Protein AF-A0A6V8PNZ4-F1 (afdb_monomer)

Solvent-accessible surface area (backbone atoms only — not comparable to full-atom values): 5966 Å² total; per-residue (Å²): 136,69,70,45,81,38,76,45,64,21,93,50,32,60,63,53,48,51,56,42,44,74,70,75,28,22,35,35,27,40,23,49,76,58,55,71,67,55,44,53,53,50,46,52,53,24,53,79,68,77,36,57,64,45,52,63,55,35,46,47,42,69,60,94,84,43,72,39,78,60,62,79,97,62,75,90,74,95,78,86,85,86,74,97,44,50,69,59,46,52,53,54,49,53,53,50,48,73,75,106

Radius of gyration: 14.0 Å; Cα contacts (8 Å, |Δi|>4): 148; chains: 1; bounding box: 30×19×39 Å

pLDDT: mean 96.63, std 2.82, range [74.19, 98.62]

Organism: NCBI:txid2754717

Mean predicted aligned error: 2.5 Å

Secondary structure (DSSP, 8-state):
--EEEE-S-HHHHHHHHHHHHHTT-EEEE------HHHHHHHHHHHHHTT--EE-SS--EEEETTEEEES-------S-----S-HHHHHHHHHHHHHH-

Structure (mmCIF, N/CA/C/O backbone):
data_AF-A0A6V8PNZ4-F1
#
_entry.id   AF-A0A6V8PNZ4-F1
#
loop_
_atom_site.group_PDB
_atom_site.id
_atom_site.type_symbol
_atom_site.label_atom_id
_atom_site.label_alt_id
_atom_site.label_comp_id
_atom_site.label_asym_id
_atom_site.label_entity_id
_atom_site.label_seq_id
_atom_site.pdbx_PDB_ins_code
_atom_site.Cartn_x
_atom_site.Cartn_y
_atom_site.Cartn_z
_atom_site.occupancy
_atom_site.B_iso_or_equiv
_atom_site.auth_seq_id
_atom_site.auth_comp_id
_atom_site.auth_asym_id
_atom_site.auth_atom_id
_atom_site.pdbx_PDB_model_num
ATOM 1 N N . MET A 1 1 ? -14.231 -5.033 -3.903 1.00 74.19 1 MET A N 1
ATOM 2 C CA . MET A 1 1 ? -13.002 -4.209 -3.895 1.00 74.19 1 MET A CA 1
ATOM 3 C C . MET A 1 1 ? -12.267 -4.428 -5.213 1.00 74.19 1 MET A C 1
ATOM 5 O O . MET A 1 1 ? -12.200 -5.572 -5.636 1.00 74.19 1 MET A O 1
ATOM 9 N N . ASN A 1 2 ? -11.785 -3.367 -5.872 1.00 92.56 2 ASN A N 1
ATOM 10 C CA . ASN A 1 2 ? -11.125 -3.430 -7.188 1.00 92.56 2 ASN A CA 1
ATOM 11 C C . ASN A 1 2 ? -9.625 -3.083 -7.080 1.00 92.56 2 ASN A C 1
ATOM 13 O O . ASN A 1 2 ? -9.187 -2.066 -7.611 1.00 92.56 2 ASN A O 1
ATOM 17 N N . PHE A 1 3 ? -8.866 -3.875 -6.317 1.00 96.69 3 PHE A N 1
ATOM 18 C CA . PHE A 1 3 ? -7.434 -3.663 -6.071 1.00 96.69 3 PHE A CA 1
ATOM 19 C C . PHE A 1 3 ? -6.616 -4.906 -6.435 1.00 96.69 3 PHE A C 1
ATOM 21 O O . PHE A 1 3 ? -7.056 -6.027 -6.186 1.00 96.69 3 PHE A O 1
ATOM 28 N N . ALA A 1 4 ? -5.407 -4.696 -6.951 1.00 97.75 4 ALA A N 1
ATOM 29 C CA . ALA A 1 4 ? -4.342 -5.687 -7.030 1.00 97.75 4 ALA A CA 1
ATOM 30 C C . ALA A 1 4 ? -3.238 -5.333 -6.024 1.00 97.75 4 ALA A C 1
ATOM 32 O O . ALA A 1 4 ? -2.766 -4.196 -5.994 1.00 97.75 4 ALA A O 1
ATOM 33 N N . LEU A 1 5 ? -2.823 -6.309 -5.217 1.00 97.81 5 LEU A N 1
ATOM 34 C CA . LEU A 1 5 ? -1.685 -6.189 -4.308 1.00 97.81 5 LEU A CA 1
ATOM 35 C C . LEU A 1 5 ? -0.464 -6.845 -4.957 1.00 97.81 5 LEU A C 1
ATOM 37 O O . LEU A 1 5 ? -0.503 -8.031 -5.280 1.00 97.81 5 LEU A O 1
ATOM 41 N N . ILE A 1 6 ? 0.607 -6.078 -5.145 1.00 98.19 6 ILE A N 1
ATOM 42 C CA . ILE A 1 6 ? 1.861 -6.547 -5.737 1.00 98.19 6 ILE A CA 1
ATOM 43 C C . ILE A 1 6 ? 2.929 -6.621 -4.647 1.00 98.19 6 ILE A C 1
ATOM 45 O O . ILE A 1 6 ? 3.277 -5.606 -4.048 1.00 98.19 6 ILE A O 1
ATOM 49 N N . SER A 1 7 ? 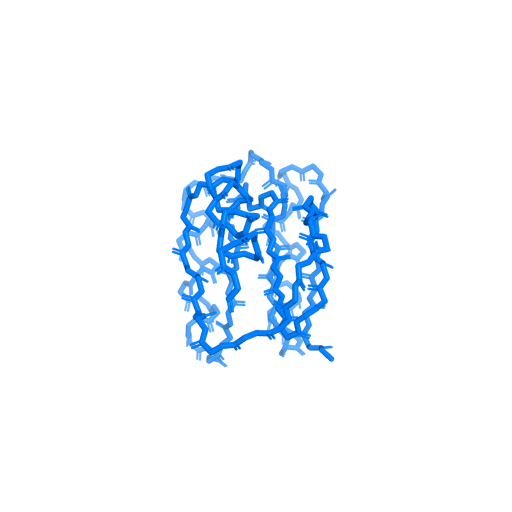3.442 -7.829 -4.412 1.00 97.56 7 SER A N 1
ATOM 50 C CA . SER A 1 7 ? 4.463 -8.143 -3.401 1.00 97.56 7 SER A CA 1
ATOM 51 C C . SER A 1 7 ? 5.575 -9.031 -3.982 1.00 97.56 7 SER A C 1
ATOM 53 O O . SER A 1 7 ? 5.998 -10.015 -3.375 1.00 97.56 7 SER 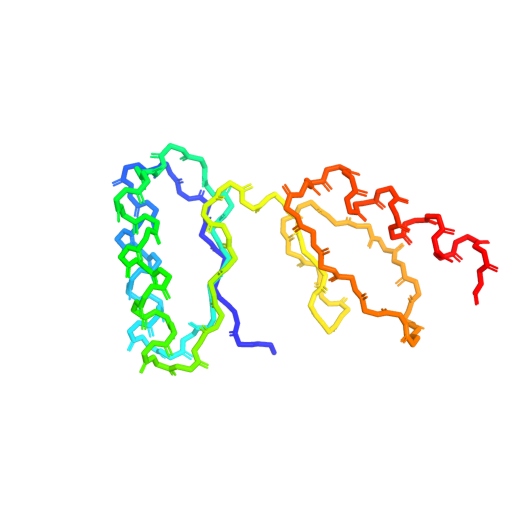A O 1
ATOM 55 N N . LEU A 1 8 ? 5.986 -8.739 -5.216 1.00 97.75 8 LEU A N 1
ATOM 56 C CA . LEU A 1 8 ? 7.084 -9.418 -5.913 1.00 97.75 8 LEU A CA 1
ATOM 57 C C . LEU A 1 8 ? 8.429 -8.744 -5.595 1.00 97.75 8 LEU A C 1
ATOM 59 O O . LEU A 1 8 ? 8.431 -7.629 -5.078 1.00 97.75 8 LEU A O 1
ATOM 63 N N . PRO A 1 9 ? 9.584 -9.346 -5.924 1.00 97.00 9 PRO A N 1
ATOM 64 C CA . PRO A 1 9 ? 10.850 -8.615 -5.889 1.00 97.00 9 PRO A CA 1
ATOM 65 C C . PRO A 1 9 ? 10.767 -7.323 -6.720 1.00 97.00 9 PRO A C 1
ATOM 67 O O . PRO A 1 9 ? 10.158 -7.333 -7.793 1.00 97.00 9 PRO A O 1
ATOM 70 N N . GLY A 1 10 ? 11.388 -6.236 -6.244 1.00 93.88 10 GLY A N 1
ATOM 71 C CA . GLY A 1 10 ? 11.268 -4.887 -6.825 1.00 93.88 10 GLY A CA 1
ATOM 72 C C . GLY A 1 10 ? 11.478 -4.831 -8.338 1.00 93.88 10 GLY A C 1
ATOM 73 O O . GLY A 1 10 ? 10.652 -4.268 -9.051 1.00 93.88 10 GLY A O 1
ATOM 74 N N . ALA A 1 11 ? 12.472 -5.575 -8.836 1.00 94.38 11 ALA A N 1
ATOM 75 C CA . ALA A 1 11 ? 12.789 -5.700 -10.263 1.00 94.38 11 ALA A CA 1
ATOM 76 C C . ALA A 1 11 ? 11.617 -6.169 -11.157 1.00 94.38 11 ALA A C 1
ATOM 78 O O . ALA A 1 11 ? 11.651 -5.967 -12.367 1.00 94.38 11 ALA A O 1
ATOM 79 N N . TYR A 1 12 ? 10.588 -6.806 -10.588 1.00 96.94 12 TYR A N 1
ATOM 80 C CA . TYR A 1 12 ? 9.393 -7.259 -11.314 1.00 96.94 12 TYR A CA 1
ATOM 81 C C . TYR A 1 12 ? 8.120 -6.502 -10.918 1.00 96.94 12 TYR A C 1
ATOM 83 O O . TYR A 1 12 ? 7.114 -6.568 -11.629 1.00 96.94 12 TYR A O 1
ATOM 91 N N . ALA A 1 13 ? 8.140 -5.794 -9.787 1.00 97.75 13 ALA A N 1
ATOM 92 C CA . ALA A 1 13 ? 6.952 -5.184 -9.205 1.00 97.75 13 ALA A CA 1
ATOM 93 C C . ALA A 1 13 ? 6.362 -4.086 -10.102 1.00 97.75 13 ALA A C 1
ATOM 95 O O . ALA A 1 13 ? 5.146 -4.056 -10.300 1.00 97.75 13 ALA A O 1
ATOM 96 N N . GLY A 1 14 ? 7.205 -3.243 -10.709 1.00 97.12 14 GLY A N 1
ATOM 97 C CA . GLY A 1 14 ? 6.750 -2.180 -11.609 1.00 97.12 14 GLY A CA 1
ATOM 98 C C . GLY A 1 14 ? 6.026 -2.713 -12.852 1.00 97.12 14 GLY A C 1
ATOM 99 O O . GLY A 1 14 ? 4.952 -2.228 -13.222 1.00 97.12 14 GLY A O 1
ATOM 100 N N . VAL A 1 15 ? 6.554 -3.781 -13.458 1.00 97.50 15 VAL A N 1
ATOM 101 C CA . VAL A 1 15 ? 5.960 -4.415 -14.646 1.00 97.50 15 VAL A CA 1
ATOM 102 C C . VAL A 1 15 ? 4.586 -5.009 -14.331 1.00 97.50 15 VAL A C 1
ATOM 104 O O . VAL A 1 15 ? 3.631 -4.792 -15.083 1.00 97.50 15 VAL A O 1
ATOM 107 N N . GLU A 1 16 ? 4.454 -5.729 -13.217 1.00 98.25 16 GLU A N 1
ATOM 108 C CA . GLU A 1 16 ? 3.169 -6.315 -12.821 1.00 98.25 16 GLU A CA 1
ATOM 109 C C . GLU A 1 16 ? 2.156 -5.253 -12.374 1.00 98.25 16 GLU A C 1
ATOM 111 O O . GLU A 1 16 ? 0.976 -5.345 -12.726 1.00 98.25 16 GLU A O 1
ATOM 116 N N . ALA A 1 17 ? 2.608 -4.183 -11.711 1.00 98.38 17 ALA A N 1
ATOM 117 C CA . ALA A 1 17 ? 1.763 -3.036 -11.388 1.00 98.38 17 ALA A CA 1
ATOM 118 C C . ALA A 1 17 ? 1.179 -2.398 -12.657 1.00 98.38 17 ALA A C 1
ATOM 120 O O . ALA A 1 17 ? -0.030 -2.173 -12.746 1.00 98.38 17 ALA A O 1
ATOM 121 N N . LYS A 1 18 ? 2.003 -2.183 -13.692 1.00 98.12 18 LYS A N 1
ATOM 122 C CA . LYS A 1 18 ? 1.545 -1.635 -14.977 1.00 98.12 18 LYS A CA 1
ATOM 123 C C . LYS A 1 18 ? 0.512 -2.532 -15.655 1.00 98.12 18 LYS A C 1
ATOM 125 O O . LYS A 1 18 ? -0.479 -2.028 -16.183 1.00 98.12 18 LYS A O 1
ATOM 130 N N . LYS A 1 19 ? 0.708 -3.857 -15.630 1.00 98.44 19 LYS A N 1
ATOM 131 C CA . LYS A 1 19 ? -0.256 -4.828 -16.179 1.00 98.44 19 LYS A CA 1
ATOM 132 C C . LYS A 1 19 ? -1.596 -4.773 -15.444 1.00 98.44 19 LYS A C 1
ATOM 134 O O . LYS A 1 19 ? -2.639 -4.813 -16.095 1.00 98.44 19 LYS A O 1
ATOM 139 N N . ALA A 1 20 ? -1.581 -4.663 -14.117 1.00 98.44 20 ALA A N 1
ATOM 140 C CA . ALA A 1 20 ? -2.795 -4.531 -13.316 1.00 98.44 20 ALA A CA 1
ATOM 141 C C . ALA A 1 20 ? -3.533 -3.211 -13.608 1.00 98.44 20 ALA A C 1
ATOM 143 O O . ALA A 1 20 ? -4.735 -3.235 -13.885 1.00 98.44 20 ALA A O 1
ATOM 144 N N . LEU A 1 21 ? -2.813 -2.084 -13.666 1.00 98.50 21 LEU A N 1
ATOM 145 C CA . LEU A 1 21 ? -3.380 -0.785 -14.051 1.00 98.50 21 LEU A CA 1
ATOM 146 C C . LEU A 1 21 ? -3.983 -0.823 -15.465 1.00 98.50 21 LEU A C 1
ATOM 148 O O . LEU A 1 21 ? -5.080 -0.317 -15.690 1.00 98.50 21 LEU A O 1
ATOM 152 N N . ALA A 1 22 ? -3.307 -1.466 -16.422 1.00 98.19 22 ALA A N 1
ATOM 153 C CA . ALA A 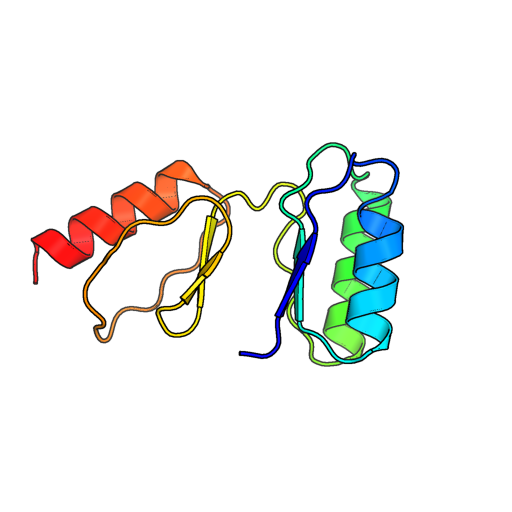1 22 ? -3.800 -1.613 -17.793 1.00 98.19 22 ALA A CA 1
ATOM 154 C C . ALA A 1 22 ? -5.107 -2.423 -17.882 1.00 98.19 22 ALA A C 1
ATOM 156 O O . ALA A 1 22 ? -5.870 -2.254 -18.832 1.00 98.19 22 ALA A O 1
ATOM 157 N N . ARG A 1 23 ? -5.386 -3.273 -16.886 1.00 98.06 23 ARG A N 1
ATOM 158 C CA . ARG A 1 23 ? -6.637 -4.035 -16.749 1.00 98.06 23 ARG A CA 1
ATOM 159 C C . ARG A 1 23 ? -7.724 -3.287 -15.967 1.00 98.06 23 ARG A C 1
ATOM 161 O O . ARG A 1 23 ? -8.769 -3.867 -15.697 1.00 98.06 23 ARG A O 1
ATOM 168 N N . GLY A 1 24 ? -7.503 -2.020 -15.609 1.00 97.94 24 GLY A N 1
ATOM 169 C CA . GLY A 1 24 ? -8.488 -1.207 -14.890 1.00 97.94 24 GLY A CA 1
ATOM 170 C C . GLY A 1 24 ? -8.544 -1.465 -13.382 1.00 97.94 24 GLY A C 1
ATOM 171 O O . GLY A 1 24 ? -9.537 -1.116 -12.743 1.00 97.94 24 GLY A O 1
ATOM 172 N N . LEU A 1 25 ? -7.514 -2.090 -12.803 1.00 98.44 25 LEU A N 1
ATOM 173 C CA . LEU A 1 25 ? -7.429 -2.339 -11.363 1.00 98.44 25 LEU A CA 1
ATOM 174 C C . LEU A 1 25 ? -6.717 -1.175 -10.671 1.00 98.44 25 LEU A C 1
ATOM 176 O O . LEU A 1 25 ? -5.722 -0.667 -11.185 1.00 98.44 25 LEU A O 1
ATOM 180 N N . HIS A 1 26 ? -7.169 -0.790 -9.477 1.00 98.44 26 HIS A N 1
ATOM 181 C CA . HIS A 1 26 ? -6.312 -0.025 -8.570 1.00 98.44 26 HIS A CA 1
ATOM 182 C C . HIS A 1 26 ? -5.170 -0.915 -8.088 1.00 98.44 26 HIS A C 1
ATOM 184 O O . HIS A 1 26 ? -5.315 -2.137 -8.040 1.00 98.44 26 HIS A O 1
ATOM 190 N N . VAL A 1 27 ? -4.034 -0.330 -7.729 1.00 98.44 27 VAL A N 1
ATOM 191 C CA . VAL A 1 27 ? -2.857 -1.118 -7.360 1.00 98.44 27 VAL A CA 1
ATOM 192 C C . VAL A 1 27 ? -2.276 -0.629 -6.046 1.00 98.44 27 VAL A C 1
ATOM 194 O O . VAL A 1 27 ? -2.161 0.570 -5.816 1.00 98.44 27 VAL A O 1
ATOM 197 N N . MET A 1 28 ? -1.895 -1.573 -5.192 1.00 98.19 28 MET A N 1
ATOM 198 C CA . MET A 1 28 ? -1.004 -1.348 -4.064 1.00 98.19 28 MET A CA 1
ATOM 199 C C . MET A 1 28 ? 0.284 -2.124 -4.316 1.00 98.19 28 MET A C 1
ATOM 201 O O . MET A 1 28 ? 0.260 -3.342 -4.478 1.00 98.19 28 MET A O 1
ATOM 205 N N . VAL A 1 29 ? 1.403 -1.415 -4.367 1.00 98.25 29 VAL A N 1
ATOM 206 C CA . VAL A 1 29 ? 2.739 -1.985 -4.494 1.00 98.25 29 VAL A CA 1
ATOM 207 C C . VAL A 1 29 ? 3.349 -2.017 -3.100 1.00 98.25 29 VAL A C 1
ATOM 209 O O . VAL A 1 29 ? 3.803 -1.000 -2.581 1.00 98.25 29 VAL A O 1
ATOM 212 N N . PHE A 1 30 ? 3.302 -3.200 -2.493 1.00 97.81 30 PHE A N 1
ATOM 213 C CA . PHE A 1 30 ? 3.950 -3.487 -1.215 1.00 97.81 30 PHE A CA 1
ATOM 214 C C . PHE A 1 30 ? 5.467 -3.593 -1.374 1.00 97.81 30 PHE A C 1
ATOM 216 O O . PHE A 1 30 ? 6.217 -3.279 -0.461 1.00 97.81 30 PHE A O 1
ATOM 223 N N . SER A 1 31 ? 5.912 -4.048 -2.543 1.00 96.81 31 SER A N 1
ATOM 224 C CA . SER A 1 31 ? 7.320 -4.230 -2.868 1.00 96.81 31 SER A CA 1
ATOM 225 C C . SER A 1 31 ? 8.140 -2.948 -2.736 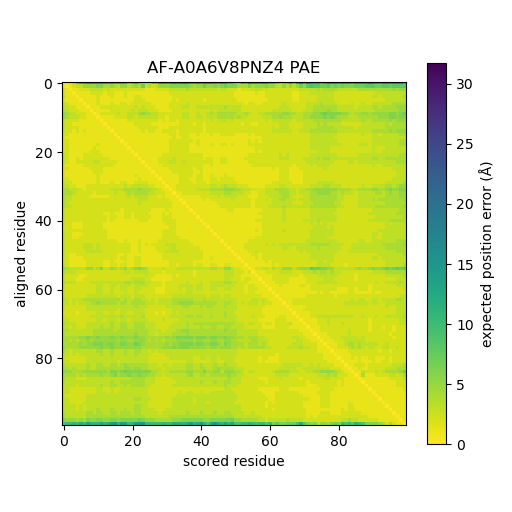1.00 96.81 31 SER A C 1
ATOM 227 O O . SER A 1 31 ? 7.742 -1.893 -3.234 1.00 96.81 31 SER A O 1
ATOM 229 N N . ASP A 1 32 ? 9.325 -3.100 -2.158 1.00 93.62 32 ASP A N 1
ATOM 230 C CA . ASP A 1 32 ? 10.412 -2.123 -2.184 1.00 93.62 32 ASP A CA 1
ATOM 231 C C . ASP A 1 32 ? 11.338 -2.366 -3.402 1.00 93.62 32 ASP A C 1
ATOM 233 O O . ASP A 1 32 ? 11.193 -3.363 -4.119 1.00 93.62 32 ASP A O 1
ATOM 237 N N . ASN A 1 33 ? 12.324 -1.493 -3.616 1.00 94.19 33 ASN A N 1
ATOM 238 C CA . ASN A 1 33 ? 13.339 -1.550 -4.673 1.00 94.19 33 ASN A CA 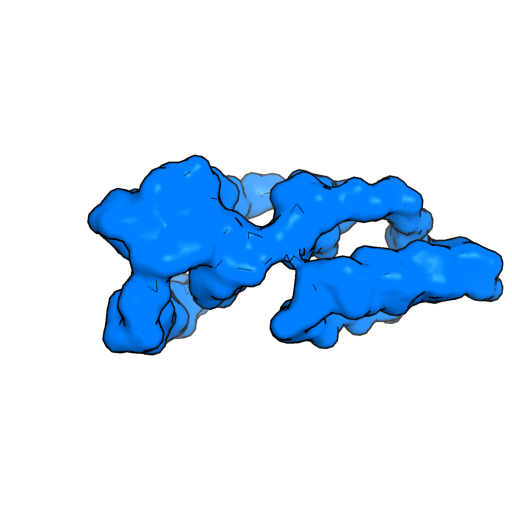1
ATOM 239 C C . ASN A 1 33 ? 12.761 -1.406 -6.091 1.00 94.19 33 ASN A C 1
ATOM 241 O O . ASN A 1 33 ? 13.205 -2.071 -7.029 1.00 94.19 33 ASN A O 1
ATOM 245 N N . VAL A 1 34 ? 11.767 -0.532 -6.236 1.00 96.38 34 VAL A N 1
ATOM 246 C CA . VAL A 1 34 ? 11.299 0.006 -7.521 1.00 96.38 34 VAL A CA 1
ATOM 247 C C . VAL A 1 34 ? 11.942 1.379 -7.698 1.00 96.38 34 VAL A C 1
ATOM 249 O O . VAL A 1 34 ? 12.018 2.138 -6.732 1.00 96.38 34 VAL A O 1
ATOM 252 N N . SER A 1 35 ? 12.440 1.704 -8.893 1.00 97.06 35 SER A N 1
ATOM 253 C CA . SER A 1 35 ? 13.109 2.994 -9.082 1.00 97.06 35 SER A CA 1
ATOM 254 C C . SER A 1 35 ? 12.123 4.162 -8.988 1.00 97.06 35 SER A C 1
ATOM 256 O O . SER A 1 35 ? 10.925 4.022 -9.255 1.00 97.06 35 SER A O 1
ATOM 258 N N . LEU A 1 36 ? 12.634 5.345 -8.641 1.00 97.06 36 LE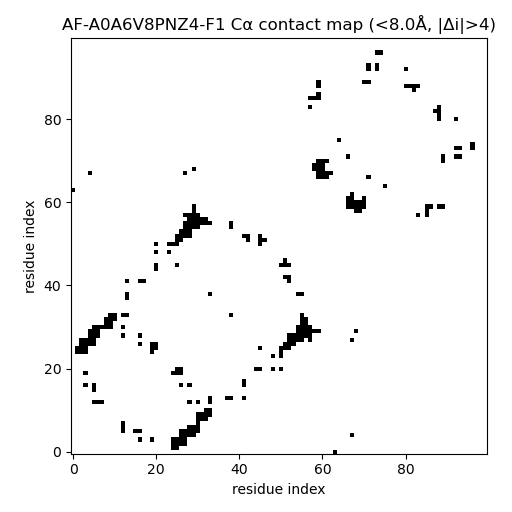U A N 1
ATOM 259 C CA . LEU A 1 36 ? 11.820 6.559 -8.581 1.00 97.06 36 LEU A CA 1
ATOM 260 C C . LEU A 1 36 ? 11.225 6.898 -9.956 1.00 97.06 36 LEU A C 1
ATOM 262 O O . LEU A 1 36 ? 10.088 7.360 -10.053 1.00 97.06 36 LEU A O 1
ATOM 266 N N . GLU A 1 37 ? 11.977 6.655 -11.028 1.00 97.75 37 GLU A N 1
ATOM 267 C CA . GLU A 1 37 ? 11.515 6.864 -12.398 1.00 97.75 37 GLU A CA 1
ATOM 268 C C . GLU A 1 37 ? 10.304 5.974 -12.705 1.00 97.75 37 GLU A C 1
ATOM 270 O O . GLU A 1 37 ? 9.283 6.474 -13.185 1.00 97.75 37 GLU A O 1
ATOM 275 N N . GLU A 1 38 ? 10.376 4.682 -12.362 1.00 97.12 38 GLU A N 1
ATOM 276 C CA . GLU A 1 38 ? 9.266 3.744 -12.542 1.00 97.12 38 GLU A CA 1
ATOM 277 C C . GLU A 1 38 ? 8.051 4.129 -11.692 1.00 97.12 38 GLU A C 1
ATOM 279 O O . GLU A 1 38 ? 6.924 4.116 -12.190 1.00 97.12 38 GLU A O 1
ATOM 284 N N . GLU A 1 39 ? 8.249 4.525 -10.431 1.00 97.88 39 GLU A N 1
ATOM 285 C CA . GLU A 1 39 ? 7.169 5.026 -9.577 1.00 97.88 39 GLU A CA 1
ATOM 286 C C . GLU A 1 39 ? 6.439 6.208 -10.231 1.00 97.88 39 GLU A C 1
ATOM 288 O O . GLU A 1 39 ? 5.206 6.214 -10.321 1.00 97.88 39 GLU A O 1
ATOM 293 N N . VAL A 1 40 ? 7.187 7.210 -10.702 1.00 98.38 40 VAL A N 1
ATOM 294 C CA . VAL A 1 40 ? 6.622 8.408 -11.333 1.00 98.38 40 VAL A CA 1
ATOM 295 C C . VAL A 1 40 ? 5.849 8.040 -12.599 1.00 98.38 40 VAL A C 1
ATOM 297 O O . VAL A 1 40 ? 4.745 8.553 -12.814 1.00 98.38 40 VAL A O 1
ATOM 300 N N . GLU A 1 41 ? 6.390 7.152 -13.434 1.00 98.25 41 GLU A N 1
ATOM 301 C CA . GLU A 1 41 ? 5.708 6.662 -14.633 1.00 98.25 41 GLU A CA 1
ATOM 302 C C . GLU A 1 41 ? 4.400 5.942 -14.301 1.00 98.25 41 GLU A C 1
ATOM 304 O O . GLU A 1 41 ? 3.362 6.226 -14.907 1.00 98.25 41 GLU A O 1
ATOM 309 N N . LEU A 1 42 ? 4.423 5.040 -13.320 1.00 98.31 42 LEU A N 1
ATOM 310 C CA . LEU A 1 42 ? 3.254 4.276 -12.901 1.00 98.31 42 LEU A CA 1
ATOM 311 C C . LEU A 1 42 ? 2.179 5.180 -12.291 1.00 98.31 42 LEU A C 1
ATOM 313 O O . LEU A 1 42 ? 1.003 5.028 -12.628 1.00 98.31 42 LEU A O 1
ATOM 317 N N . LYS A 1 43 ? 2.556 6.157 -11.455 1.00 98.50 43 LYS A N 1
ATOM 318 C CA . LYS A 1 43 ? 1.614 7.126 -10.868 1.00 98.50 43 LYS A CA 1
ATOM 319 C C . LYS A 1 43 ? 0.956 7.988 -11.940 1.00 98.50 43 LYS A C 1
ATOM 321 O O . LYS A 1 43 ? -0.265 8.145 -11.928 1.00 98.50 43 LYS A O 1
ATOM 326 N N . LYS A 1 44 ? 1.729 8.487 -12.911 1.00 98.62 44 LYS A N 1
ATOM 327 C CA . LYS A 1 44 ? 1.186 9.230 -14.062 1.00 98.62 44 LYS A CA 1
ATOM 328 C C . LYS A 1 44 ? 0.258 8.360 -14.910 1.00 98.62 44 LYS A C 1
ATOM 330 O O . LYS A 1 44 ? -0.811 8.817 -15.313 1.00 98.62 44 LYS A O 1
ATOM 335 N N . TYR A 1 45 ? 0.632 7.103 -15.153 1.00 98.50 45 TYR A N 1
ATOM 336 C CA . TYR A 1 45 ? -0.199 6.153 -15.891 1.00 98.50 45 TYR A CA 1
ATOM 337 C C . TYR A 1 45 ? -1.532 5.894 -15.175 1.00 98.50 45 TYR A C 1
ATOM 339 O O . TYR A 1 45 ? -2.591 5.983 -15.797 1.00 98.50 45 TYR A O 1
ATOM 347 N N . ALA A 1 46 ? -1.491 5.618 -13.868 1.00 98.56 46 ALA A N 1
ATOM 348 C CA . ALA A 1 46 ? -2.675 5.402 -13.042 1.00 98.56 46 ALA A CA 1
ATOM 349 C C . ALA A 1 46 ? -3.593 6.635 -13.048 1.00 98.56 46 ALA A C 1
ATOM 351 O O . ALA A 1 46 ? -4.788 6.511 -13.322 1.00 98.56 46 ALA A O 1
ATOM 352 N N . GLN A 1 47 ? -3.022 7.831 -12.861 1.00 98.44 47 GLN A N 1
ATOM 353 C CA . GLN A 1 47 ? -3.749 9.100 -12.914 1.00 98.44 47 GLN A CA 1
ATOM 354 C C . GLN A 1 47 ? -4.454 9.300 -14.262 1.00 98.44 47 GLN A C 1
ATOM 356 O O . GLN A 1 47 ? -5.643 9.609 -14.288 1.00 98.44 47 GLN A O 1
ATOM 361 N N . GLY A 1 48 ? -3.761 9.056 -15.379 1.00 98.38 48 GLY A N 1
ATOM 362 C CA . GLY A 1 48 ? -4.337 9.151 -16.726 1.00 98.38 48 GLY A CA 1
ATOM 363 C C . GLY A 1 48 ? -5.481 8.163 -16.994 1.00 98.38 48 GLY A C 1
ATOM 364 O O . GLY A 1 48 ? -6.237 8.340 -17.948 1.00 98.38 48 GLY A O 1
ATOM 365 N N . LYS A 1 49 ? -5.631 7.131 -16.156 1.00 97.75 49 LYS A N 1
ATOM 366 C CA . LYS A 1 49 ? -6.720 6.145 -16.201 1.00 97.75 49 LYS A CA 1
ATOM 367 C C . LYS A 1 49 ? -7.778 6.351 -15.113 1.00 97.75 49 LYS A C 1
ATOM 369 O O . LYS A 1 49 ? -8.728 5.576 -15.063 1.00 97.75 49 LYS A O 1
ATOM 374 N N . GLY A 1 50 ? -7.633 7.359 -14.250 1.00 98.00 50 GLY A N 1
ATOM 375 C CA . GLY A 1 50 ? -8.521 7.557 -13.100 1.00 98.00 50 GLY A CA 1
ATOM 376 C C . GLY A 1 50 ? -8.399 6.454 -12.040 1.00 98.00 50 GLY A C 1
ATOM 377 O O . GLY A 1 50 ? -9.368 6.154 -11.347 1.00 98.00 50 GLY A O 1
ATOM 378 N N . LEU A 1 51 ? -7.229 5.818 -11.930 1.00 98.38 51 LEU A N 1
ATOM 379 C CA . LEU A 1 51 ? -6.951 4.735 -10.987 1.00 98.38 51 LEU A CA 1
ATOM 380 C C . LEU A 1 51 ? -6.024 5.207 -9.860 1.00 98.38 51 LEU A C 1
ATOM 382 O O . LEU A 1 51 ? -5.145 6.040 -10.064 1.00 98.38 51 LEU A O 1
ATOM 386 N N . LEU A 1 52 ? -6.191 4.622 -8.674 1.00 97.56 52 LEU A N 1
ATOM 387 C CA . LEU A 1 52 ? -5.257 4.751 -7.561 1.00 97.56 52 LEU A CA 1
ATOM 388 C C . LEU A 1 52 ? -4.057 3.807 -7.721 1.00 97.56 52 LEU A C 1
ATOM 390 O O . LEU A 1 52 ? -4.219 2.634 -8.068 1.00 97.56 52 LEU A O 1
ATOM 394 N N . LEU A 1 53 ? -2.876 4.327 -7.388 1.00 98.12 53 LEU A N 1
ATOM 395 C CA . LEU A 1 53 ? -1.648 3.568 -7.179 1.00 98.12 53 LEU A CA 1
ATOM 396 C C . LEU A 1 53 ? -1.069 3.943 -5.809 1.00 98.12 53 LEU A C 1
ATOM 398 O O . LEU A 1 53 ? -0.652 5.083 -5.605 1.00 98.12 53 LEU A O 1
ATOM 402 N N . LEU A 1 54 ? -1.068 2.990 -4.879 1.00 97.69 54 LEU A N 1
ATOM 403 C CA . LEU A 1 54 ? -0.438 3.103 -3.565 1.00 97.69 54 LEU A CA 1
ATOM 404 C C . LEU A 1 54 ? 0.951 2.461 -3.631 1.00 97.69 54 LEU A C 1
ATOM 406 O O . LEU A 1 54 ? 1.067 1.317 -4.060 1.00 97.69 54 LEU A O 1
ATOM 410 N N . GLY A 1 55 ? 1.986 3.170 -3.197 1.00 94.69 55 GLY A N 1
ATOM 411 C CA . GLY A 1 55 ? 3.371 2.691 -3.227 1.00 94.69 55 GLY A CA 1
ATOM 412 C C . GLY A 1 55 ? 4.209 3.263 -4.379 1.00 94.69 55 GLY A C 1
ATOM 413 O O . GLY A 1 55 ? 3.772 4.242 -5.005 1.00 94.69 55 GLY A O 1
ATOM 414 N N . PRO A 1 56 ? 5.393 2.680 -4.660 1.00 97.00 56 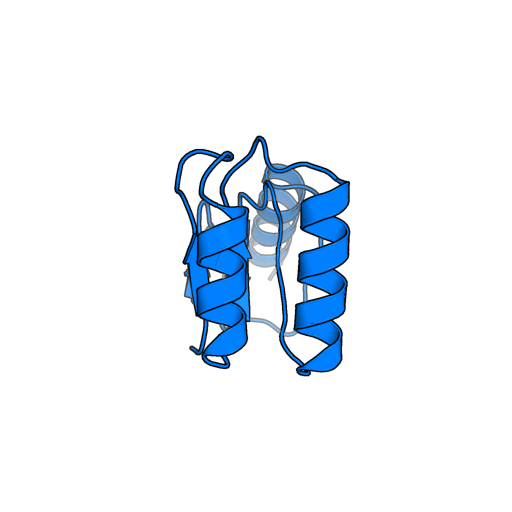PRO A N 1
ATOM 415 C CA . PRO A 1 56 ? 5.997 1.483 -4.046 1.00 97.00 56 PRO A CA 1
ATOM 416 C C . PRO A 1 56 ? 6.323 1.640 -2.554 1.00 97.00 56 PRO A C 1
ATOM 418 O O . PRO A 1 56 ? 6.133 2.714 -1.990 1.00 97.00 56 PRO A O 1
ATOM 421 N N . ASP A 1 57 ? 6.739 0.544 -1.915 1.00 96.62 57 ASP A N 1
ATOM 422 C CA . ASP A 1 57 ? 6.987 0.463 -0.466 1.00 96.62 57 ASP A CA 1
ATOM 423 C C . ASP A 1 57 ? 5.763 0.859 0.394 1.00 96.62 57 ASP A C 1
ATOM 425 O O . ASP A 1 57 ? 5.844 1.411 1.493 1.00 96.62 57 ASP A O 1
ATOM 429 N N . CYS A 1 58 ? 4.555 0.584 -0.109 1.00 97.50 58 CYS A N 1
ATOM 430 C CA . CYS A 1 58 ? 3.335 0.777 0.667 1.00 97.50 58 CYS A CA 1
ATOM 431 C C . CYS A 1 58 ? 3.067 -0.473 1.509 1.00 97.50 58 CYS A C 1
ATOM 433 O O . CYS A 1 58 ? 2.470 -1.437 1.038 1.00 97.50 58 CYS A O 1
ATOM 435 N N . GLY A 1 59 ? 3.504 -0.457 2.768 1.00 96.31 59 GLY A N 1
ATOM 436 C CA . GLY A 1 59 ? 3.358 -1.605 3.670 1.00 96.31 59 GLY A CA 1
ATOM 437 C C . GLY A 1 59 ? 1.947 -1.839 4.227 1.00 96.31 59 GLY A C 1
ATOM 438 O O . GLY A 1 59 ? 1.653 -2.937 4.696 1.00 96.31 59 GLY A O 1
ATOM 439 N N . THR A 1 60 ? 1.073 -0.831 4.204 1.00 97.50 60 THR A N 1
ATOM 440 C CA . THR A 1 60 ? -0.206 -0.847 4.931 1.00 97.50 60 THR A CA 1
ATOM 441 C C . THR A 1 60 ? -1.280 -0.025 4.228 1.00 97.50 60 THR A C 1
ATOM 443 O O . THR A 1 60 ? -1.028 1.091 3.770 1.00 97.50 60 THR A O 1
ATOM 446 N N . ALA A 1 61 ? -2.494 -0.568 4.164 1.00 97.44 61 ALA A N 1
ATOM 447 C CA . ALA A 1 61 ? -3.701 0.182 3.853 1.00 97.44 61 ALA A CA 1
ATOM 448 C C . ALA A 1 61 ? -4.945 -0.531 4.404 1.00 97.44 61 ALA A C 1
ATOM 450 O O . ALA A 1 61 ? -4.997 -1.759 4.495 1.00 97.44 61 ALA A O 1
ATOM 451 N N . ILE A 1 62 ? -5.983 0.249 4.709 1.00 96.94 62 ILE A N 1
ATOM 452 C CA . ILE A 1 62 ? -7.332 -0.249 4.994 1.00 96.94 62 ILE A CA 1
ATOM 453 C C . ILE A 1 62 ? -8.285 0.463 4.038 1.00 96.94 62 ILE A C 1
ATOM 455 O O . ILE A 1 62 ? -8.572 1.648 4.198 1.00 96.94 62 ILE A O 1
ATOM 459 N N . ILE A 1 63 ? -8.779 -0.247 3.022 1.00 95.75 63 ILE A N 1
ATOM 460 C CA . ILE A 1 63 ? -9.643 0.332 1.983 1.00 95.75 63 ILE A CA 1
ATOM 461 C C . ILE A 1 63 ? -11.034 -0.267 2.106 1.00 95.75 63 ILE A C 1
ATOM 463 O O . ILE A 1 63 ? -11.215 -1.472 1.966 1.00 95.75 63 ILE A O 1
ATOM 467 N N . GLN A 1 64 ? -12.037 0.574 2.376 1.00 91.75 64 GLN A N 1
ATOM 468 C CA . GLN A 1 64 ? -13.402 0.115 2.665 1.00 91.75 64 GLN A CA 1
ATOM 469 C C . GLN A 1 64 ? -13.410 -1.019 3.710 1.00 91.75 64 GLN A C 1
ATOM 471 O O . GLN A 1 64 ? -14.068 -2.039 3.527 1.00 91.75 64 GLN A O 1
ATOM 476 N N . GLY A 1 65 ? -12.637 -0.874 4.789 1.00 92.56 65 GLY A N 1
ATOM 477 C CA . GLY A 1 65 ? -12.525 -1.874 5.857 1.00 92.56 65 GLY A CA 1
ATOM 478 C C . GLY A 1 65 ? -11.823 -3.184 5.477 1.00 92.56 65 GLY A C 1
ATOM 479 O O . GLY A 1 65 ? -11.745 -4.064 6.324 1.00 92.56 65 GLY A O 1
ATOM 480 N N . TYR A 1 66 ? -11.321 -3.338 4.249 1.00 94.06 66 TYR A N 1
ATOM 481 C CA . TYR A 1 66 ? -10.516 -4.498 3.871 1.00 94.06 66 TYR A CA 1
ATOM 482 C C . TYR A 1 66 ? -9.031 -4.219 4.131 1.00 94.06 66 TYR A C 1
ATOM 484 O O . TYR A 1 66 ? -8.536 -3.174 3.692 1.00 94.06 66 TYR A O 1
ATOM 492 N N . PRO A 1 67 ? -8.316 -5.135 4.806 1.00 95.75 67 PRO A N 1
ATOM 493 C CA . PRO A 1 67 ? -6.888 -4.994 5.054 1.00 95.75 67 PRO A CA 1
ATOM 494 C C . PRO A 1 67 ? -6.082 -5.284 3.782 1.00 95.75 67 PRO A C 1
ATOM 496 O O . PRO A 1 67 ? -6.368 -6.240 3.060 1.00 95.75 67 PRO A O 1
ATOM 499 N N . LEU A 1 68 ? -5.048 -4.484 3.529 1.00 95.94 68 LEU A N 1
ATOM 500 C CA . LEU A 1 68 ? -4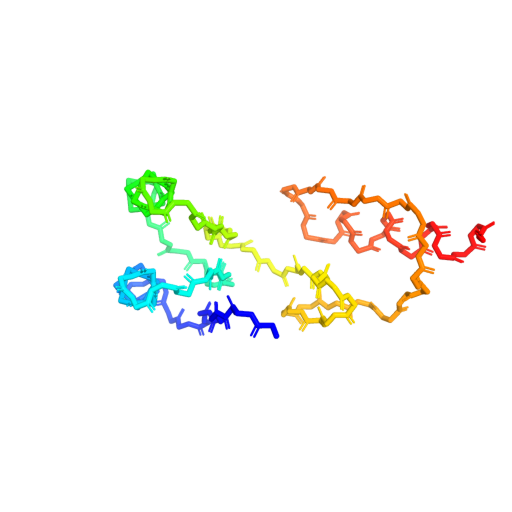.039 -4.735 2.503 1.00 95.94 68 LEU A CA 1
ATOM 501 C C . LEU A 1 68 ? -2.643 -4.588 3.128 1.00 95.94 68 LEU A C 1
ATOM 503 O O . LEU A 1 68 ? -2.340 -3.565 3.742 1.00 95.94 68 LEU A O 1
ATOM 507 N N . GLY A 1 69 ? -1.794 -5.608 2.970 1.00 95.56 69 GLY A N 1
ATOM 508 C CA . GLY A 1 69 ? -0.486 -5.657 3.631 1.00 95.56 69 GLY A CA 1
ATOM 509 C C . GLY A 1 69 ? -0.613 -5.823 5.150 1.00 95.56 69 GLY A C 1
ATOM 510 O O . GLY A 1 69 ? -1.436 -6.604 5.629 1.00 95.56 69 GLY A O 1
ATOM 511 N N . PHE A 1 70 ? 0.198 -5.091 5.910 1.00 96.81 70 PHE A N 1
ATOM 512 C CA . PHE A 1 70 ? 0.106 -5.046 7.368 1.00 96.81 70 PHE A CA 1
ATOM 513 C C . PHE A 1 70 ? -1.013 -4.097 7.792 1.00 96.81 70 PHE A C 1
ATOM 515 O O . PHE A 1 70 ? -0.923 -2.897 7.563 1.00 96.81 70 PHE A O 1
ATOM 522 N N . ALA A 1 71 ? -2.068 -4.602 8.420 1.00 96.75 71 ALA A N 1
ATOM 523 C CA . ALA A 1 71 ? -3.201 -3.785 8.842 1.00 96.75 71 ALA A CA 1
ATOM 524 C C . ALA A 1 71 ? -3.715 -4.217 10.215 1.00 96.75 71 ALA A C 1
ATOM 526 O O . ALA A 1 71 ? -3.522 -5.357 10.638 1.00 96.75 71 ALA A O 1
ATOM 527 N N . ASN A 1 72 ? -4.384 -3.291 10.894 1.00 96.50 72 ASN A N 1
ATOM 528 C CA . ASN A 1 72 ? -5.011 -3.505 12.189 1.00 96.50 72 ASN A CA 1
ATOM 529 C C . ASN A 1 72 ? -6.528 -3.591 12.009 1.00 96.50 72 ASN A C 1
ATOM 531 O O . ASN A 1 72 ? -7.102 -2.882 11.181 1.00 96.50 72 ASN A O 1
ATOM 535 N N . GLU A 1 73 ? -7.183 -4.445 12.791 1.00 96.00 73 GLU A N 1
ATOM 536 C CA . GLU A 1 73 ? -8.638 -4.406 12.896 1.00 96.00 73 GLU A CA 1
ATOM 537 C C . GLU A 1 73 ? -9.031 -3.161 13.699 1.00 96.00 73 GLU A C 1
ATOM 539 O O . GLU A 1 73 ? -8.629 -3.001 14.849 1.00 96.00 73 GLU A O 1
ATOM 544 N N . VAL A 1 74 ? -9.776 -2.261 13.059 1.00 96.31 74 VAL A N 1
ATOM 545 C CA . VAL A 1 74 ? -10.277 -1.007 13.636 1.00 96.31 74 VAL A CA 1
ATOM 546 C C . VAL A 1 74 ? -11.746 -0.842 13.256 1.00 96.31 74 VAL A C 1
ATOM 548 O O . VAL A 1 74 ? -12.181 -1.295 12.190 1.00 96.31 74 VAL A O 1
ATOM 551 N N . LYS A 1 75 ? -12.536 -0.189 14.108 1.00 95.19 75 LYS A N 1
ATOM 552 C CA . LYS A 1 75 ? -13.945 0.097 13.831 1.00 95.19 75 LYS A CA 1
ATOM 553 C C . LYS A 1 75 ? -14.061 1.056 12.655 1.00 95.19 75 LYS A C 1
ATOM 555 O O . LYS A 1 75 ? -13.291 2.002 12.491 1.00 95.19 75 LYS A O 1
ATOM 560 N N . ARG A 1 76 ? -15.089 0.844 11.835 1.00 95.19 76 ARG A N 1
ATOM 561 C CA . ARG A 1 76 ? -15.465 1.826 10.816 1.00 95.19 76 ARG A CA 1
ATOM 562 C C . ARG A 1 76 ? -16.043 3.069 11.487 1.00 95.19 76 ARG A C 1
ATOM 564 O O . ARG A 1 76 ? -16.939 2.954 12.318 1.00 95.19 76 ARG A O 1
ATOM 571 N N . GLY A 1 77 ? -15.583 4.235 11.047 1.00 94.44 77 GLY A N 1
ATOM 572 C CA . GLY A 1 77 ? -16.054 5.536 11.513 1.00 94.44 77 GLY A CA 1
ATOM 573 C C . GLY A 1 77 ? -16.161 6.552 10.377 1.00 94.44 77 GLY A C 1
ATOM 574 O O . GLY A 1 77 ? -16.198 6.196 9.199 1.00 94.44 77 GLY A O 1
ATOM 575 N N . ASN A 1 78 ? -16.208 7.829 10.742 1.00 95.50 78 ASN A N 1
ATOM 576 C CA . ASN A 1 78 ? -16.316 8.971 9.829 1.00 95.50 78 ASN A CA 1
ATOM 577 C C . ASN A 1 78 ? -14.965 9.659 9.540 1.00 95.50 78 ASN A C 1
ATOM 579 O O . ASN A 1 78 ? -14.943 10.697 8.880 1.00 95.50 78 ASN A O 1
ATOM 583 N N . VAL A 1 79 ? -13.851 9.091 10.013 1.00 96.12 79 VAL A N 1
ATOM 584 C CA . VAL A 1 79 ? -12.497 9.620 9.801 1.00 96.12 79 VAL A CA 1
ATOM 585 C C . VAL A 1 79 ? -11.819 8.886 8.644 1.00 96.12 79 VAL A C 1
ATOM 587 O O . VAL A 1 79 ? -11.699 7.662 8.655 1.00 96.12 79 VAL A O 1
ATOM 590 N N . GLY A 1 80 ? -11.364 9.640 7.641 1.00 96.12 80 GLY A N 1
ATOM 591 C CA . GLY A 1 80 ? -10.520 9.136 6.557 1.00 96.12 80 GLY A CA 1
ATOM 592 C C . GLY A 1 80 ? -9.044 9.404 6.841 1.00 96.12 80 GLY A C 1
ATOM 593 O O . GLY A 1 80 ? -8.689 10.511 7.240 1.00 96.12 80 GLY A O 1
ATOM 594 N N . LEU A 1 81 ? 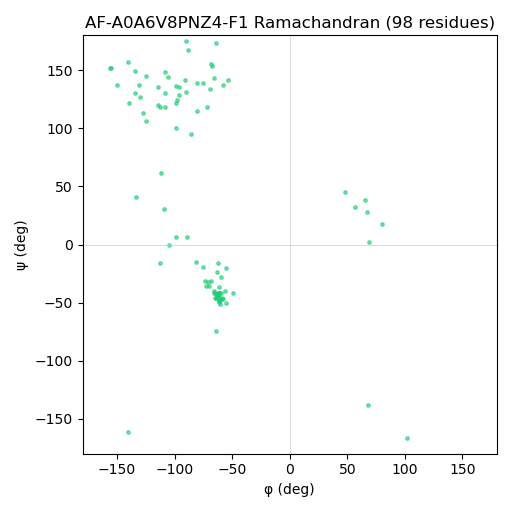-8.187 8.407 6.612 1.00 96.50 81 LEU A N 1
ATOM 595 C CA . LEU A 1 81 ? -6.742 8.511 6.821 1.00 96.50 81 LEU A CA 1
ATOM 596 C C . LEU A 1 81 ? -5.990 8.398 5.496 1.00 96.50 81 LEU A C 1
ATOM 598 O O . LEU A 1 81 ? -6.272 7.521 4.681 1.00 96.50 81 LEU A O 1
ATOM 602 N N . VAL A 1 82 ? -5.007 9.276 5.307 1.00 97.06 82 VAL A N 1
ATOM 603 C CA . VAL A 1 82 ? -4.038 9.229 4.207 1.00 97.06 82 VAL A CA 1
ATOM 604 C C . VAL A 1 82 ? -2.664 9.476 4.813 1.00 97.06 82 VAL A C 1
ATOM 606 O O . VAL A 1 82 ? -2.484 10.430 5.566 1.00 97.06 82 VAL A O 1
ATOM 609 N N . GLY A 1 83 ? -1.695 8.623 4.498 1.00 95.50 83 GLY A N 1
ATOM 610 C CA . GLY A 1 83 ? -0.347 8.732 5.039 1.00 95.50 83 GLY A CA 1
ATOM 611 C C . GLY A 1 83 ? 0.682 8.073 4.132 1.00 95.50 83 GLY A C 1
ATOM 612 O O . GLY A 1 83 ? 0.372 7.131 3.409 1.00 95.50 83 GLY A O 1
ATOM 613 N N . ALA A 1 84 ? 1.909 8.583 4.191 1.00 94.88 84 ALA A N 1
ATOM 614 C CA . ALA A 1 84 ? 3.084 8.035 3.513 1.00 94.88 84 ALA A CA 1
ATOM 615 C C . ALA A 1 84 ? 4.059 7.400 4.526 1.00 94.88 84 ALA A C 1
ATOM 617 O O . ALA A 1 84 ? 5.270 7.439 4.345 1.00 94.88 84 ALA A O 1
ATOM 618 N N . ALA A 1 85 ? 3.524 6.874 5.633 1.00 94.12 85 ALA A N 1
ATOM 619 C CA . ALA A 1 85 ? 4.282 6.231 6.700 1.00 94.12 85 ALA A CA 1
ATOM 620 C C . ALA A 1 85 ? 3.523 4.996 7.193 1.00 94.12 85 ALA A C 1
ATOM 622 O O . ALA A 1 85 ? 2.383 5.119 7.644 1.00 94.12 85 ALA A O 1
ATOM 623 N N . GLY A 1 86 ? 4.159 3.823 7.115 1.00 94.75 86 GLY A N 1
ATOM 624 C CA . GLY A 1 86 ? 3.513 2.544 7.407 1.00 94.75 86 GLY A CA 1
ATOM 625 C C . GLY A 1 86 ? 3.055 2.419 8.860 1.00 94.75 86 GLY A C 1
ATOM 626 O O . GLY A 1 86 ? 1.881 2.586 9.175 1.00 94.75 86 GLY A O 1
ATOM 627 N N . THR A 1 87 ? 3.990 2.206 9.782 1.00 97.00 87 THR A N 1
ATOM 628 C CA . THR A 1 87 ? 3.671 2.118 11.219 1.00 97.00 87 THR A CA 1
ATOM 629 C C . THR A 1 87 ? 3.016 3.390 11.763 1.00 97.00 87 THR A C 1
ATOM 631 O O . THR A 1 87 ? 2.202 3.316 12.678 1.00 97.00 87 THR A O 1
ATOM 634 N N . GLY A 1 88 ? 3.307 4.550 11.164 1.00 97.50 88 GLY A N 1
ATOM 635 C CA . GLY A 1 88 ? 2.661 5.815 11.507 1.00 97.50 88 GLY A CA 1
ATOM 636 C C . GLY A 1 88 ? 1.145 5.790 11.289 1.00 97.50 88 GLY A C 1
ATOM 637 O O . GLY A 1 88 ? 0.400 6.172 12.188 1.00 97.50 88 GLY A O 1
ATOM 638 N N . ILE A 1 89 ? 0.664 5.309 10.134 1.00 97.12 89 ILE A N 1
ATOM 639 C CA . ILE A 1 89 ? -0.785 5.230 9.894 1.00 97.12 89 ILE A CA 1
ATOM 640 C C . ILE A 1 89 ? -1.437 4.135 10.739 1.00 97.12 89 ILE A C 1
ATOM 642 O O . ILE A 1 89 ? -2.574 4.309 11.171 1.00 97.12 89 ILE A O 1
ATOM 646 N N . GLN A 1 90 ? -0.714 3.043 11.018 1.00 98.06 90 GLN A N 1
ATOM 647 C CA . GLN A 1 90 ? -1.194 1.996 11.917 1.00 98.06 90 GLN A CA 1
ATOM 648 C C . GLN A 1 90 ? -1.447 2.569 13.313 1.00 98.06 90 GLN A C 1
ATOM 650 O O . GLN A 1 90 ? -2.561 2.442 13.811 1.00 98.06 90 GLN A O 1
ATOM 655 N N . GLU A 1 91 ? -0.477 3.283 13.888 1.00 98.12 91 GLU A N 1
ATOM 656 C CA . GLU A 1 91 ? -0.616 3.908 15.208 1.00 98.12 91 GLU A CA 1
ATOM 657 C C . GLU A 1 91 ? -1.739 4.948 15.246 1.00 98.12 91 GLU A C 1
ATOM 659 O O . GLU A 1 91 ? -2.569 4.958 16.151 1.00 98.12 91 GLU A O 1
ATOM 664 N N . VAL A 1 92 ? -1.828 5.814 14.235 1.00 97.88 92 VAL A N 1
ATOM 665 C CA . VAL A 1 92 ? -2.916 6.799 14.174 1.00 97.88 92 VAL A CA 1
ATOM 666 C C . VAL A 1 92 ? -4.278 6.102 14.096 1.00 97.88 92 VAL A C 1
ATOM 668 O O . VAL A 1 92 ? -5.214 6.509 14.783 1.00 97.88 92 VAL A O 1
ATOM 671 N N . SER A 1 93 ? -4.397 5.033 13.302 1.00 97.44 93 SER A N 1
ATOM 672 C CA . SER A 1 93 ? -5.655 4.295 13.161 1.00 97.44 93 SER A CA 1
ATOM 673 C C . SER A 1 93 ? -6.088 3.595 14.453 1.00 97.44 93 SER A C 1
ATOM 675 O O . SER A 1 93 ? -7.268 3.641 14.799 1.00 97.44 93 SER A O 1
ATOM 677 N N . THR A 1 94 ? -5.151 3.008 15.203 1.00 97.62 94 THR A N 1
ATOM 678 C CA . THR A 1 94 ? -5.438 2.339 16.480 1.00 97.62 94 THR A CA 1
ATOM 679 C C . THR A 1 94 ? -5.758 3.344 17.585 1.00 97.62 94 THR A C 1
ATOM 681 O O . THR A 1 94 ? -6.639 3.088 18.405 1.00 97.62 94 THR A O 1
ATOM 684 N N . LEU A 1 95 ? -5.100 4.509 17.600 1.00 98.12 95 LEU A N 1
ATOM 685 C CA . LEU A 1 95 ? -5.426 5.594 18.526 1.00 98.12 95 LEU A CA 1
ATOM 686 C C . LEU A 1 95 ? -6.835 6.137 18.287 1.00 98.12 95 LEU A C 1
ATOM 688 O O . LEU A 1 95 ? -7.570 6.337 19.251 1.00 98.12 95 LEU A O 1
ATOM 692 N N . ILE A 1 96 ? -7.227 6.335 17.026 1.00 97.62 96 ILE A N 1
ATOM 693 C CA . ILE A 1 96 ? -8.587 6.769 16.682 1.00 97.62 96 ILE A CA 1
ATOM 694 C C . ILE A 1 96 ? -9.612 5.730 17.142 1.00 97.62 96 ILE A C 1
ATOM 696 O O . ILE A 1 96 ? -10.541 6.085 17.857 1.00 97.62 96 ILE A O 1
ATOM 700 N N . ASP A 1 97 ? -9.414 4.447 16.821 1.00 97.12 97 ASP A N 1
ATOM 701 C CA . ASP A 1 97 ? -10.329 3.379 17.253 1.00 97.12 97 ASP A CA 1
ATOM 702 C C . ASP A 1 97 ? -10.518 3.332 18.778 1.00 97.12 97 ASP A C 1
ATOM 704 O O . ASP A 1 97 ? -11.628 3.140 19.287 1.00 97.12 97 ASP A O 1
ATOM 708 N N . ARG A 1 98 ? -9.422 3.546 19.514 1.00 97.56 98 ARG A N 1
ATOM 709 C CA . ARG A 1 98 ? -9.414 3.567 20.976 1.00 97.56 98 ARG A CA 1
ATOM 710 C C . ARG A 1 98 ? -10.165 4.765 21.560 1.00 97.56 98 ARG A C 1
ATOM 712 O O . ARG A 1 98 ? -10.694 4.646 22.665 1.00 97.56 98 ARG A O 1
ATOM 719 N N . LEU A 1 99 ? -10.179 5.905 20.871 1.00 97.31 99 LEU A N 1
ATOM 720 C CA . LEU A 1 99 ? -10.843 7.130 21.330 1.00 97.31 99 LEU A CA 1
ATOM 721 C C . LEU A 1 99 ? -12.359 7.136 21.063 1.00 97.31 99 LEU A C 1
ATOM 723 O O . LEU A 1 99 ? -13.066 7.902 21.720 1.00 97.31 99 LEU A O 1
ATOM 727 N N . GLY A 1 100 ? -12.847 6.235 20.203 1.00 88.94 100 GLY A N 1
ATOM 728 C CA . GLY A 1 100 ? -14.262 6.114 19.822 1.00 88.94 100 GLY A CA 1
ATOM 729 C C . GLY A 1 100 ? -14.665 7.030 18.674 1.00 88.94 100 GLY A C 1
ATOM 730 O O . GLY A 1 100 ? -15.876 7.013 18.364 1.00 88.94 100 GLY A O 1
#

Sequence (100 aa):
MNFALISLPGAYAGVEAKKALARGLHVMVFSDNVSLEEEVELKKYAQGKGLLLLGPDCGTAIIQGYPLGFANEVKRGNVGLVGAAGTGIQEVSTLIDRLG

Foldseek 3Di:
DQEDEFDDAQVCRLVVLVVSLVVVGAYEACYDDHDPVSVVVSCVSCVVSVHHYHDDNAQWDQDPNDTDHDADRADDDDDDDDDPDHVVSRVVRVVVRVVD

Nearest PDB structures (foldseek):
  3dmy-assembly1_B  TM=9.957E-01  e=6.948E-09  Escherichia coli K-12
  3dmy-assembly1_A  TM=9.915E-01  e=1.117E-08  Escherichia coli K-12
  5tdm-assembly1_B  TM=9.276E-01  e=5.841E-03  Homo sapiens
  5wol-assembly1_A  TM=9.236E-01  e=8.866E-01  Coxiella burnetii RSA 493
  5tek-assembly1_A  TM=8.289E-01  e=3.927E-01  Mycobacterium tuberculosis H37Ra